Protein 4LBH (pdb70)

InterPro domains:
  IPR005545 YCII-related [PF03795] (1-92)
  IPR011008 Dimeric alpha-beta barrel [SSF54909] (1-92)
  IPR051807 Secondary metabolite biosynthesis-associated protein [PTHR33606] (2-93)

Organism: Burkholderia cepacia (NCBI:txid292)

Radius of gyration: 13.07 Å; Cα contacts (8 Å, |Δi|>4): 150; chains: 1; bounding box: 35×35×26 Å

Foldseek 3Di:
DKKKKWFWFDPPCLVLCVVCVVVQVVLCVVVVVFWDDKDFDFDDDDDDDSSGGTIIITMGDDPDVVRVVVSQCPGSCVVSVGTPDIDMDDDDDD

B-factor: mean 28.2, std 9.99, range [12.11, 69.3]

CATH classification: 3.30.70.1060

Secondary structure (DSSP, 8-state):
-EEEEEEEEPTT-HHHHHHHHHHHHHHHGGGGGGEEEEEEEE-SSS--SGGGEEEEEEEEE-SSHHHHHHHHHT-HHHHTT-EEEEEEEEE---

Sequence (94 aa):
MLFLIYRRKDRPGSLQVRIDNYAAHLAYLEPLKAKIQVGGPTLGAGTGTDDKDMTGSFLIMEAESWDEVHSFVENDPFTKAGLFAATIVERWKHG

Structure (mmCIF, N/CA/C/O backbone):
data_4LBH
#
_entry.id   4LBH
#
_cell.length_a   90.317
_cell.length_b   90.317
_cell.length_c   51.256
_cell.angle_alpha   90.00
_cell.angle_beta   90.00
_cell.angle_gamma   120.00
#
_symmetry.space_group_name_H-M   'P 6 2 2'
#
loop_
_entity.id
_entity.type
_entity.pdbx_description
1 polymer '5-chloro-2-hydroxyhydroquinone dehydrochlorinase (TftG)'
2 non-polymer DI(HYDROXYETHYL)ETHER
3 water water
#
loop_
_atom_site.group_PDB
_atom_site.id
_atom_site.type_symbol
_atom_site.label_atom_id
_atom_site.label_alt_id
_atom_site.label_comp_id
_atom_site.label_asym_id
_atom_site.label_entity_id
_atom_site.label_seq_id
_atom_site.pdbx_PDB_ins_code
_atom_site.Cartn_x
_atom_site.Cartn_y
_atom_site.Cartn_z
_atom_site.occupancy
_atom_site.B_iso_or_equiv
_atom_site.auth_seq_id
_atom_site.auth_comp_id
_atom_site.auth_asym_id
_atom_site.auth_atom_id
_atom_site.pdbx_PDB_model_num
ATOM 1 N N . MET A 1 1 ? -28.230 25.048 -17.053 1.00 31.76 1 MET A N 1
ATOM 2 C CA . MET A 1 1 ? -28.640 26.199 -16.261 1.00 28.26 1 MET A CA 1
ATOM 3 C C . MET A 1 1 ? -27.459 27.155 -16.213 1.00 22.73 1 MET A C 1
ATOM 4 O O . MET A 1 1 ? -26.326 26.754 -16.487 1.00 24.55 1 MET A O 1
ATOM 9 N N . LEU A 1 2 ? -27.722 28.406 -15.853 1.00 21.54 2 LEU A N 1
ATOM 10 C CA . LEU A 1 2 ? -26.655 29.385 -15.677 1.00 20.61 2 LEU A CA 1
ATOM 11 C C . LEU A 1 2 ? -26.516 29.752 -14.218 1.00 22.08 2 LEU A C 1
ATOM 12 O O . LEU A 1 2 ? -27.510 29.817 -13.484 1.00 21.51 2 LEU A O 1
ATOM 17 N N . PHE A 1 3 ? -25.278 30.020 -13.817 1.00 21.73 3 PHE A N 1
ATOM 18 C CA . PHE A 1 3 ? -24.954 30.395 -12.450 1.00 20.44 3 PHE A CA 1
ATOM 19 C C . PHE A 1 3 ? -24.048 31.616 -12.428 1.00 22.61 3 PHE A C 1
ATOM 20 O O . PHE A 1 3 ? -23.085 31.701 -13.202 1.00 22.22 3 PHE A O 1
ATOM 28 N N . LEU A 1 4 ? -24.357 32.556 -11.540 1.00 18.17 4 LEU A N 1
ATOM 29 C CA . LEU A 1 4 ? -23.432 33.634 -11.212 1.00 19.66 4 LEU A CA 1
ATOM 30 C C . LEU A 1 4 ? -22.448 33.088 -10.198 1.00 22.40 4 LEU A C 1
ATOM 31 O O . LEU A 1 4 ? -22.846 32.408 -9.253 1.00 21.08 4 LEU A O 1
ATOM 36 N N . ILE A 1 5 ? -21.158 33.358 -10.390 1.00 18.60 5 ILE A N 1
ATOM 37 C CA . ILE A 1 5 ? -20.163 32.923 -9.419 1.00 17.84 5 ILE A CA 1
ATOM 38 C C . ILE A 1 5 ? -19.291 34.133 -9.079 1.00 22.37 5 ILE A C 1
ATOM 39 O O . ILE A 1 5 ? -18.519 34.591 -9.912 1.00 19.95 5 ILE A O 1
ATOM 44 N N . TYR A 1 6 ? -19.458 34.643 -7.863 1.00 16.50 6 TYR A N 1
ATOM 45 C CA . TYR A 1 6 ? -18.824 35.889 -7.405 1.00 18.21 6 TYR A CA 1
ATOM 46 C C . TYR A 1 6 ? -17.864 35.522 -6.292 1.00 19.99 6 TYR A C 1
ATOM 47 O O . TYR A 1 6 ? -18.242 34.867 -5.330 1.00 18.93 6 TYR A O 1
ATOM 56 N N A ARG A 1 7 ? -16.595 35.925 -6.414 0.65 17.66 7 ARG A N 1
ATOM 57 N N B ARG A 1 7 ? -16.613 35.940 -6.438 0.35 17.75 7 ARG A N 1
ATOM 58 C CA A ARG A 1 7 ? -15.589 35.543 -5.424 0.65 17.37 7 ARG A CA 1
ATOM 59 C CA B ARG A 1 7 ? -15.606 35.613 -5.454 0.35 17.48 7 ARG A CA 1
ATOM 60 C C A ARG A 1 7 ? -14.658 36.729 -5.177 0.65 19.45 7 ARG A C 1
ATOM 61 C C B ARG A 1 7 ? -14.829 36.891 -5.185 0.35 19.52 7 ARG A C 1
ATOM 62 O O A ARG A 1 7 ? -14.070 37.257 -6.118 0.65 20.13 7 ARG A O 1
ATOM 63 O O B ARG A 1 7 ? -14.541 37.661 -6.103 0.35 17.94 7 ARG A O 1
ATOM 78 N N . LYS A 1 8 ? -14.550 37.147 -3.917 1.00 16.53 8 LYS A N 1
ATOM 79 C CA . LYS A 1 8 ? -13.808 38.359 -3.547 1.00 16.80 8 LYS A CA 1
ATOM 80 C C . LYS A 1 8 ? -12.557 37.998 -2.782 1.00 16.46 8 LYS A C 1
ATOM 81 O O . LYS A 1 8 ? -12.606 37.206 -1.837 1.00 17.45 8 LYS A O 1
ATOM 87 N N . ASP A 1 9 ? -11.429 38.577 -3.198 1.00 17.53 9 ASP A N 1
ATOM 88 C CA . ASP A 1 9 ? -10.131 38.262 -2.601 1.00 18.08 9 ASP A CA 1
ATOM 89 C C . ASP A 1 9 ? -10.043 38.710 -1.144 1.00 16.56 9 ASP A C 1
ATOM 90 O O . ASP A 1 9 ? -10.531 39.793 -0.787 1.00 19.36 9 ASP A O 1
ATOM 95 N N . ARG A 1 10 ? -9.382 37.903 -0.318 1.00 18.20 10 ARG A N 1
ATOM 96 C CA . ARG A 1 10 ? -8.985 38.321 1.028 1.00 19.89 10 ARG A CA 1
ATOM 97 C C . ARG A 1 10 ? -8.141 39.590 0.985 1.00 22.63 10 ARG A C 1
ATOM 98 O O . ARG A 1 10 ? -7.406 39.815 0.024 1.00 22.15 10 ARG A O 1
ATOM 106 N N . PRO A 1 11 ? -8.234 40.429 2.034 1.00 21.16 11 PRO A N 1
ATOM 107 C CA . PRO A 1 11 ? -7.354 41.597 2.123 1.00 19.60 11 PRO A CA 1
ATOM 108 C C . PRO A 1 11 ? -5.873 41.194 2.114 1.00 20.58 11 PRO A C 1
ATOM 109 O O . PRO A 1 11 ? -5.509 40.136 2.639 1.00 22.95 11 PRO A O 1
ATOM 113 N N . GLY A 1 12 ? -5.044 42.032 1.499 1.00 21.29 12 GLY A N 1
ATOM 114 C CA . GLY A 1 12 ? -3.602 41.825 1.500 1.00 21.57 12 GLY A CA 1
ATOM 115 C C . GLY A 1 12 ? -3.097 40.691 0.627 1.00 23.62 12 GLY A C 1
ATOM 116 O O . GLY A 1 12 ? -1.912 40.340 0.672 1.00 23.08 12 GLY A O 1
ATOM 117 N N . SER A 1 13 ? -3.982 40.127 -0.186 1.00 21.34 13 SER A N 1
ATOM 118 C CA . SER A 1 13 ? -3.661 38.918 -0.936 1.00 17.66 13 SER A CA 1
ATOM 119 C C . SER A 1 13 ? -3.571 39.106 -2.448 1.00 18.64 13 SER A C 1
ATOM 120 O O . SER A 1 13 ? -3.623 38.122 -3.192 1.00 18.75 13 SER A O 1
ATOM 123 N N . LEU A 1 14 ? -3.438 40.353 -2.900 1.00 18.14 14 LEU A N 1
ATOM 124 C CA . LEU A 1 14 ? -3.260 40.603 -4.331 1.00 19.09 14 LEU A CA 1
ATOM 125 C C . LEU A 1 14 ? -2.116 39.760 -4.928 1.00 20.58 14 LEU A C 1
ATOM 126 O O . LEU A 1 14 ? -2.248 39.213 -6.013 1.00 18.22 14 LEU A O 1
ATOM 131 N N . GLN A 1 15 ? -1.001 39.639 -4.213 1.00 18.74 15 GLN A N 1
ATOM 132 C CA . GLN A 1 15 ? 0.128 38.873 -4.743 1.00 18.15 15 GLN A CA 1
ATOM 133 C C . GLN A 1 15 ? -0.178 37.365 -4.894 1.00 17.84 15 GLN A C 1
ATOM 134 O O . GLN A 1 15 ? 0.362 36.696 -5.785 1.00 19.55 15 GLN A O 1
ATOM 140 N N . VAL A 1 16 ? -1.047 36.833 -4.034 1.00 18.31 16 VAL A N 1
ATOM 141 C CA . VAL A 1 16 ? -1.525 35.461 -4.186 1.00 19.14 16 VAL A CA 1
ATOM 142 C C . VAL A 1 16 ? -2.287 35.303 -5.508 1.00 19.70 16 VAL A C 1
ATOM 143 O O . VAL A 1 16 ? -2.097 34.325 -6.226 1.00 19.83 16 VAL A O 1
ATOM 147 N N . ARG A 1 17 ? -3.124 36.287 -5.834 1.00 18.02 17 ARG A N 1
ATOM 148 C CA . ARG A 1 17 ? -3.836 36.297 -7.113 1.00 18.13 17 ARG A CA 1
ATOM 149 C C . ARG A 1 17 ? -2.842 36.318 -8.264 1.00 20.27 17 ARG A C 1
ATOM 150 O O . ARG A 1 17 ? -2.925 35.504 -9.193 1.00 19.60 17 ARG A O 1
ATOM 158 N N . ILE A 1 18 ? -1.864 37.219 -8.178 1.00 19.70 18 ILE A N 1
ATOM 159 C CA . ILE A 1 18 ? -0.845 37.314 -9.213 1.00 19.71 18 ILE A CA 1
ATOM 160 C C . ILE A 1 18 ? -0.032 36.034 -9.352 1.00 18.87 18 ILE A C 1
ATOM 161 O O . ILE A 1 18 ? 0.210 35.572 -10.465 1.00 22.80 18 ILE A O 1
ATOM 166 N N . ASP A 1 19 ? 0.354 35.438 -8.224 1.00 19.22 19 ASP A N 1
ATOM 167 C CA . ASP A 1 19 ? 1.158 34.208 -8.236 1.00 22.00 19 ASP A CA 1
ATOM 168 C C . ASP A 1 19 ? 0.427 33.032 -8.881 1.00 24.44 19 ASP A C 1
ATOM 169 O O . ASP A 1 19 ? 1.057 32.138 -9.440 1.00 22.82 19 ASP A O 1
ATOM 174 N N . ASN A 1 20 ? -0.900 33.017 -8.765 1.00 18.63 20 ASN A N 1
ATOM 175 C CA . ASN A 1 20 ? -1.686 31.881 -9.227 1.00 20.79 20 ASN A CA 1
ATOM 176 C C . ASN A 1 20 ? -2.477 32.165 -10.494 1.00 24.66 20 ASN A C 1
ATOM 177 O O . ASN A 1 20 ? -3.283 31.335 -10.937 1.00 26.03 20 ASN A O 1
ATOM 182 N N . TYR A 1 21 ? -2.216 33.320 -11.092 1.00 21.98 21 TYR A N 1
ATOM 183 C CA . TYR A 1 21 ? -3.045 33.814 -12.186 1.00 29.66 21 TYR A CA 1
ATOM 184 C C . TYR A 1 21 ? -2.907 32.946 -13.432 1.00 31.58 21 TYR A C 1
ATOM 185 O O . TYR A 1 21 ? -3.907 32.531 -14.024 1.00 31.93 21 TYR A O 1
ATOM 194 N N . ALA A 1 22 ? -1.671 32.650 -13.814 1.00 27.87 22 ALA A N 1
ATOM 195 C CA . ALA A 1 22 ? -1.426 31.797 -14.974 1.00 31.29 22 ALA A CA 1
ATOM 196 C C . ALA A 1 22 ? -2.049 30.410 -14.821 1.00 32.58 22 ALA A C 1
ATOM 197 O O . ALA A 1 22 ? -2.619 29.869 -15.773 1.00 34.64 22 ALA A O 1
ATOM 199 N N . ALA A 1 23 ? -1.939 29.835 -13.627 1.00 26.76 23 ALA A N 1
ATOM 200 C CA . ALA A 1 23 ? -2.543 28.542 -13.350 1.00 25.86 23 ALA A CA 1
ATOM 201 C C . ALA A 1 23 ? -4.067 28.620 -13.425 1.00 28.51 23 ALA A C 1
ATOM 202 O O . ALA A 1 23 ? -4.721 27.697 -13.911 1.00 31.57 23 ALA A O 1
ATOM 204 N N . HIS A 1 24 ? -4.619 29.723 -12.927 1.00 25.93 24 HIS A N 1
ATOM 205 C CA . HIS A 1 24 ? -6.065 29.932 -12.950 1.00 25.42 24 HIS A CA 1
ATOM 206 C C . HIS A 1 24 ? -6.565 29.990 -14.391 1.00 32.84 24 HIS A C 1
ATOM 207 O O . HIS A 1 24 ? -7.549 29.341 -14.742 1.00 31.65 24 HIS A O 1
ATOM 214 N N . LEU A 1 25 ? -5.870 30.747 -15.233 1.00 31.88 25 LEU A N 1
ATOM 215 C CA . LEU A 1 25 ? -6.262 30.868 -16.635 1.00 34.83 25 LEU A CA 1
ATOM 216 C C . LEU A 1 25 ? -6.088 29.548 -17.390 1.00 41.02 25 LEU A C 1
ATOM 217 O O . LEU A 1 25 ? -6.877 29.229 -18.283 1.00 39.50 25 LEU A O 1
ATOM 222 N N . ALA A 1 26 ? -5.065 28.779 -17.026 1.00 36.25 26 ALA A N 1
ATOM 223 C CA . ALA A 1 26 ? -4.867 27.449 -17.602 1.00 34.22 26 ALA A CA 1
ATOM 224 C C . ALA A 1 26 ? -6.011 26.518 -17.217 1.00 42.98 26 ALA A C 1
ATOM 225 O O . ALA A 1 26 ? -6.419 25.650 -17.997 1.00 41.21 26 ALA A O 1
ATOM 227 N N . TYR A 1 27 ? -6.512 26.696 -15.999 1.00 36.62 27 TYR A N 1
ATOM 228 C CA . TYR A 1 27 ? -7.615 25.891 -15.485 1.00 35.31 27 TYR A CA 1
ATOM 229 C C . TYR A 1 27 ? -8.915 26.186 -16.233 1.00 36.03 27 TYR A C 1
ATOM 230 O O . TYR A 1 27 ? -9.714 25.281 -16.484 1.00 37.54 27 TYR A O 1
ATOM 239 N N . LEU A 1 28 ? -9.102 27.453 -16.593 1.00 38.20 28 LEU A N 1
ATOM 240 C CA . LEU A 1 28 ? -10.324 27.923 -17.244 1.00 37.50 28 LEU A CA 1
ATOM 241 C C . LEU A 1 28 ? -10.350 27.634 -18.741 1.00 42.67 28 LEU A C 1
ATOM 242 O O . LEU A 1 28 ? -11.421 27.507 -19.329 1.00 36.95 28 LEU A O 1
ATOM 247 N N . GLU A 1 29 ? -9.173 27.546 -19.353 1.00 38.55 29 GLU A N 1
ATOM 248 C CA . GLU A 1 29 ? -9.073 27.389 -20.806 1.00 43.68 29 GLU A CA 1
ATOM 249 C C . GLU A 1 29 ? -9.935 26.254 -21.397 1.00 42.77 29 GLU A C 1
ATOM 250 O O . GLU A 1 29 ? -10.739 26.502 -22.300 1.00 43.54 29 GLU A O 1
ATOM 256 N N . PRO A 1 30 ? -9.801 25.016 -20.880 1.00 40.80 30 PRO A N 1
ATOM 257 C CA . PRO A 1 30 ? -10.640 23.967 -21.475 1.00 45.10 30 PRO A CA 1
ATOM 258 C C . PRO A 1 30 ? -12.124 24.092 -21.114 1.00 41.22 30 PRO A C 1
ATOM 259 O O . PRO A 1 30 ? -12.939 23.358 -21.666 1.00 42.84 30 PRO A O 1
ATOM 263 N N . LEU A 1 31 ? -12.463 25.019 -20.221 1.00 42.70 31 LEU A N 1
ATOM 264 C CA . LEU A 1 31 ? -13.842 25.207 -19.773 1.00 40.66 31 LEU A CA 1
ATOM 265 C C . LEU A 1 31 ? -14.515 26.406 -20.434 1.00 39.61 31 LEU A C 1
ATOM 266 O O . LEU A 1 31 ? -15.678 26.704 -20.153 1.00 35.73 31 LEU A O 1
ATOM 271 N N . LYS A 1 32 ? -13.780 27.088 -21.310 1.00 37.91 32 LYS A N 1
ATOM 272 C CA . LYS A 1 32 ? -14.200 28.386 -21.842 1.00 32.92 32 LYS A CA 1
ATOM 273 C C . LYS A 1 32 ? -15.556 28.396 -22.534 1.00 30.59 32 LYS A C 1
ATOM 274 O O . LYS A 1 32 ? -16.252 29.408 -22.518 1.00 32.11 32 LYS A O 1
ATOM 280 N N . ALA A 1 33 ? -15.927 27.278 -23.146 1.00 33.37 33 ALA A N 1
ATOM 281 C CA . ALA A 1 33 ? -17.179 27.214 -23.887 1.00 33.63 33 ALA A CA 1
ATOM 282 C C . ALA A 1 33 ? -18.392 27.272 -22.960 1.00 32.76 33 ALA A C 1
ATOM 283 O O . ALA A 1 33 ? -19.500 27.529 -23.413 1.00 37.46 33 ALA A O 1
ATOM 285 N N . LYS A 1 34 ? -18.175 27.027 -21.670 1.00 30.88 34 LYS A N 1
ATOM 286 C CA . LYS A 1 34 ? -19.260 27.072 -20.688 1.00 25.92 34 LYS A CA 1
ATOM 287 C C . LYS A 1 34 ? -19.329 28.412 -19.971 1.00 28.07 34 LYS A C 1
ATOM 288 O O . LYS A 1 34 ? -20.281 28.686 -19.247 1.00 28.59 34 LYS A O 1
ATOM 294 N N . ILE A 1 35 ? -18.315 29.244 -20.164 1.00 28.57 35 ILE A N 1
ATOM 295 C CA . ILE A 1 35 ? -18.289 30.552 -19.524 1.00 23.60 35 ILE A CA 1
ATOM 296 C C . ILE A 1 35 ? -18.866 31.614 -20.446 1.00 24.34 35 ILE A C 1
ATOM 297 O O . ILE A 1 35 ? -18.325 31.865 -21.516 1.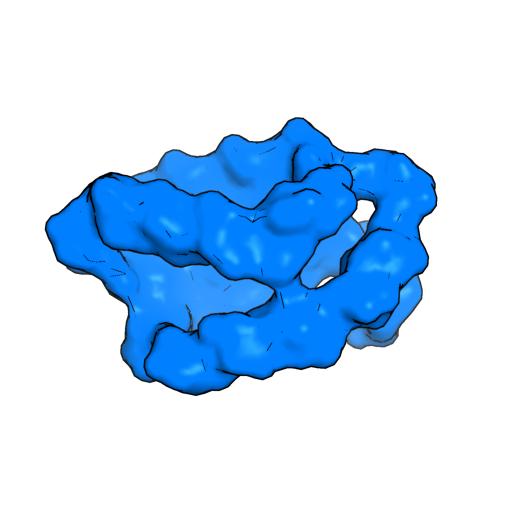00 31.80 35 ILE A O 1
ATOM 302 N N . GLN A 1 36 ? -19.974 32.230 -20.040 1.00 22.75 36 GLN A N 1
ATOM 303 C CA . GLN A 1 36 ? -20.614 33.250 -20.868 1.00 24.88 36 GLN A CA 1
ATOM 304 C C . GLN A 1 36 ? -19.948 34.621 -20.741 1.00 30.03 36 GLN A C 1
ATOM 305 O O . GLN A 1 36 ? -19.744 35.322 -21.738 1.00 31.07 36 GLN A O 1
ATOM 311 N N . VAL A 1 37 ? -19.636 34.997 -19.504 1.00 26.08 37 VAL A N 1
ATOM 312 C CA . VAL A 1 37 ? -19.108 36.322 -19.167 1.00 21.54 37 VAL A CA 1
ATOM 313 C C . VAL A 1 37 ? -18.124 36.109 -18.036 1.00 24.45 37 VAL A C 1
ATOM 314 O O . VAL A 1 37 ? -18.358 35.282 -17.165 1.00 22.37 37 VAL A O 1
ATOM 318 N N . GLY A 1 38 ? -16.996 36.813 -18.027 1.00 22.52 38 GLY A N 1
ATOM 319 C CA . GLY A 1 38 ? -16.071 36.582 -16.941 1.00 20.55 38 GLY A CA 1
ATOM 320 C C . GLY A 1 38 ? -14.996 37.643 -16.886 1.00 24.98 38 GLY A C 1
ATOM 321 O O . GLY A 1 38 ? -14.604 38.168 -17.922 1.00 24.63 38 GLY A O 1
ATOM 322 N N . GLY A 1 39 ? -14.522 37.938 -15.681 1.00 21.13 39 GLY A N 1
ATOM 323 C CA . GLY A 1 39 ? -13.480 38.936 -15.507 1.00 21.21 39 GLY A CA 1
ATOM 324 C C . GLY A 1 39 ? -13.298 39.294 -14.050 1.00 22.49 39 GLY A C 1
ATOM 325 O O . GLY A 1 39 ? -14.086 38.887 -13.196 1.00 20.61 39 GLY A O 1
ATOM 326 N N . PRO A 1 40 ? -12.244 40.057 -13.750 1.00 20.51 40 PRO A N 1
ATOM 327 C CA . PRO A 1 40 ? -11.954 40.455 -12.370 1.00 17.50 40 PRO A CA 1
ATOM 328 C C . PRO A 1 40 ? -12.814 41.627 -11.899 1.00 19.82 40 PRO A C 1
ATOM 329 O O . PRO A 1 40 ? -13.130 42.550 -12.672 1.00 18.39 40 PRO A O 1
ATOM 333 N N . THR A 1 41 ? -13.188 41.609 -10.623 1.00 16.22 41 THR A N 1
ATOM 334 C CA . THR A 1 41 ? -13.661 42.830 -10.000 1.00 15.72 41 THR A CA 1
ATOM 335 C C . THR A 1 41 ? -12.440 43.732 -9.759 1.00 17.27 41 THR A C 1
ATOM 336 O O . THR A 1 41 ? -11.297 43.258 -9.669 1.00 17.18 41 THR A O 1
ATOM 340 N N . LEU A 1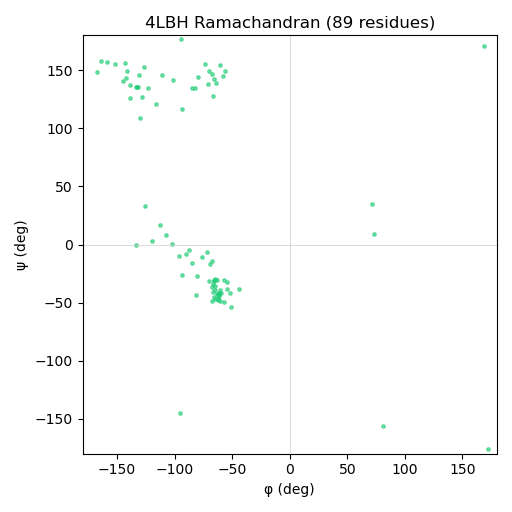 42 ? -12.703 45.030 -9.679 1.00 17.09 42 LEU A N 1
ATOM 341 C CA . LEU A 1 42 ? -11.643 46.033 -9.609 1.00 16.91 42 LEU A CA 1
ATOM 342 C C . LEU A 1 42 ? -11.867 46.933 -8.403 1.00 17.86 42 LEU A C 1
ATOM 343 O O . LEU A 1 42 ? -13.000 47.125 -7.953 1.00 18.18 42 LEU A O 1
ATOM 348 N N . GLY A 1 43 ? -10.785 47.494 -7.884 1.00 16.26 43 GLY A N 1
ATOM 349 C CA . GLY A 1 43 ? -10.861 48.299 -6.677 1.00 16.95 43 GLY A CA 1
ATOM 350 C C . GLY A 1 43 ? -10.981 49.792 -6.922 1.00 17.02 43 GLY A C 1
ATOM 351 O O . GLY A 1 43 ? -11.623 50.232 -7.874 1.00 20.29 43 GLY A O 1
ATOM 352 N N . ALA A 1 44 ? -10.359 50.577 -6.048 1.00 17.21 44 ALA A N 1
ATOM 353 C CA . ALA A 1 44 ? -10.470 52.038 -6.112 1.00 18.04 44 ALA A CA 1
ATOM 354 C C . ALA A 1 44 ? -9.953 52.615 -7.423 1.00 17.54 44 ALA A C 1
ATOM 355 O O . ALA A 1 44 ? -9.084 52.031 -8.071 1.00 18.96 44 ALA A O 1
ATOM 357 N N . GLY A 1 45 ? -10.467 53.787 -7.794 1.00 21.07 45 GLY A N 1
ATOM 358 C CA . GLY A 1 45 ? -9.950 54.513 -8.945 1.00 21.64 45 GLY A CA 1
ATOM 359 C C . GLY A 1 45 ? -10.482 54.016 -10.274 1.00 18.67 45 GLY A C 1
ATOM 360 O O . GLY A 1 45 ? -11.552 53.404 -10.334 1.00 20.86 45 GLY A O 1
ATOM 361 N N . THR A 1 46 ? -9.722 54.273 -11.338 1.00 19.63 46 THR A N 1
ATOM 362 C CA . THR A 1 46 ? -10.143 53.950 -12.698 1.00 17.36 46 THR A CA 1
ATOM 363 C C . THR A 1 46 ? -9.197 52.979 -13.396 1.00 21.58 46 THR A C 1
ATOM 364 O O . THR A 1 46 ? -9.401 52.654 -14.566 1.00 22.29 46 THR A O 1
ATOM 368 N N . GLY A 1 47 ? -8.170 52.515 -12.690 1.00 19.14 47 GLY A N 1
ATOM 369 C CA . GLY A 1 47 ? -7.178 51.642 -13.301 1.00 19.99 47 GLY A CA 1
ATOM 370 C C . GLY A 1 47 ? -7.775 50.294 -13.668 1.00 22.35 47 GLY A C 1
ATOM 371 O O . GLY A 1 47 ? -8.671 49.796 -12.980 1.00 20.92 47 GLY A O 1
ATOM 372 N N . THR A 1 48 ? -7.289 49.705 -14.757 1.00 17.72 48 THR A N 1
ATOM 373 C CA . THR A 1 48 ? -7.754 48.373 -15.158 1.00 18.04 48 THR A CA 1
ATOM 374 C C . THR A 1 48 ? -6.581 47.402 -15.342 1.00 21.37 48 THR A C 1
ATOM 375 O O . THR A 1 48 ? -6.631 46.499 -16.178 1.00 24.83 48 THR A O 1
ATOM 379 N N . ASP A 1 49 ? -5.536 47.578 -14.540 1.00 19.25 49 ASP A N 1
ATOM 380 C CA . ASP A 1 49 ? -4.340 46.732 -14.644 1.00 20.51 49 ASP A CA 1
ATOM 381 C C . ASP A 1 49 ? -4.408 45.572 -13.662 1.00 21.40 49 ASP A C 1
ATOM 382 O O . ASP A 1 49 ? -5.338 45.488 -12.867 1.00 21.08 49 ASP A O 1
ATOM 387 N N . ASP A 1 50 ? -3.410 44.688 -13.698 1.00 18.17 50 ASP A N 1
ATOM 388 C CA . ASP A 1 50 ? -3.377 43.574 -12.754 1.00 19.73 50 ASP A CA 1
ATOM 389 C C . ASP A 1 50 ? -3.475 44.074 -11.307 1.00 18.36 50 ASP A C 1
ATOM 390 O O . ASP A 1 50 ? -4.158 43.462 -10.471 1.00 19.34 50 ASP A O 1
ATOM 395 N N . LYS A 1 51 ? -2.821 45.195 -11.016 1.00 17.89 51 LYS A N 1
ATOM 396 C CA . LYS A 1 51 ? -2.758 45.682 -9.636 1.00 18.46 51 LYS A CA 1
ATOM 397 C C . LYS A 1 51 ? -4.115 46.136 -9.109 1.00 20.51 51 LYS A C 1
ATOM 398 O O . LYS A 1 51 ? -4.283 46.323 -7.909 1.00 20.60 51 LYS A O 1
ATOM 404 N N . ASP A 1 52 ? -5.071 46.306 -10.016 1.00 18.24 52 ASP A N 1
ATOM 405 C CA . ASP A 1 52 ? -6.414 46.776 -9.666 1.00 15.85 52 ASP A CA 1
ATOM 406 C C . ASP A 1 52 ? -7.392 45.656 -9.342 1.00 17.03 52 ASP A C 1
ATOM 407 O O . ASP A 1 52 ? -8.509 45.931 -8.895 1.00 16.22 52 ASP A O 1
ATOM 412 N N . MET A 1 53 ? -6.981 44.409 -9.569 1.00 17.01 53 MET A N 1
ATOM 413 C CA . MET A 1 53 ? -7.877 43.253 -9.399 1.00 17.12 53 MET A CA 1
ATOM 414 C C . MET A 1 53 ? -8.183 42.979 -7.922 1.00 18.15 53 MET A C 1
ATOM 415 O O . MET A 1 53 ? -7.285 42.998 -7.078 1.00 20.09 53 MET A O 1
ATOM 420 N N . THR A 1 54 ? -9.441 42.673 -7.615 1.00 16.58 54 THR A N 1
ATOM 421 C CA . THR A 1 54 ? -9.839 42.445 -6.233 1.00 17.72 54 THR A CA 1
ATOM 422 C C . THR A 1 54 ? -10.698 41.186 -6.046 1.00 17.32 54 THR A C 1
ATOM 423 O O . THR A 1 54 ? -11.093 40.874 -4.924 1.00 18.62 54 THR A O 1
ATOM 427 N N . GLY A 1 55 ? -10.990 40.475 -7.128 1.00 16.02 55 GLY A N 1
ATOM 428 C CA . GLY A 1 55 ? -11.894 39.326 -7.064 1.00 15.81 55 GLY A CA 1
ATOM 429 C C . GLY A 1 55 ? -12.211 38.798 -8.453 1.00 20.75 55 GLY A C 1
ATOM 430 O O . GLY A 1 55 ? -11.670 39.290 -9.440 1.00 17.46 55 GLY A O 1
ATOM 431 N N . SER A 1 56 ? -13.099 37.805 -8.534 1.00 18.44 56 SER A N 1
ATOM 432 C CA . SER A 1 56 ? -13.376 37.140 -9.794 1.00 19.10 56 SER A CA 1
ATOM 433 C C . SER A 1 56 ? -14.877 37.028 -9.944 1.00 23.57 56 SER A C 1
ATOM 434 O O . SER A 1 56 ? -15.552 36.683 -8.987 1.00 23.02 56 SER A O 1
ATOM 437 N N . PHE A 1 57 ? -15.393 37.333 -11.130 1.00 18.85 57 PHE A N 1
ATOM 438 C CA . PHE A 1 57 ? -16.806 37.108 -11.399 1.00 18.47 57 PHE A CA 1
ATOM 439 C C . PHE A 1 57 ? -17.016 36.378 -12.726 1.00 24.29 57 PHE A C 1
ATOM 440 O O . PHE A 1 57 ? -16.405 36.728 -13.741 1.00 21.60 57 PHE A O 1
ATOM 448 N N . LEU A 1 58 ? -17.895 35.372 -12.727 1.00 19.39 58 LEU A N 1
ATOM 449 C CA . LEU A 1 58 ? -18.132 34.570 -13.918 1.00 22.14 58 LEU A CA 1
ATOM 450 C C . LEU A 1 58 ? -19.622 34.256 -13.996 1.00 22.99 58 LEU A C 1
ATOM 451 O O . LEU A 1 58 ? -20.291 34.150 -12.968 1.00 20.49 58 LEU A O 1
ATOM 456 N N . ILE A 1 59 ? -20.128 34.122 -15.217 1.00 20.97 59 ILE A N 1
ATOM 457 C CA . ILE A 1 59 ? -21.431 33.493 -15.449 1.00 20.82 59 ILE A CA 1
ATOM 458 C C . ILE A 1 59 ? -21.170 32.241 -16.273 1.00 20.72 59 ILE A C 1
ATOM 459 O O . ILE A 1 59 ? -20.625 32.331 -17.372 1.00 23.49 59 ILE A O 1
ATOM 464 N N . MET A 1 60 ? -21.549 31.076 -15.741 1.00 20.22 60 MET A N 1
ATOM 465 C CA . MET A 1 60 ? -21.154 29.790 -16.306 1.00 20.68 60 MET A CA 1
ATOM 466 C C . MET A 1 60 ? -22.366 28.876 -16.456 1.00 20.86 60 MET A C 1
ATOM 467 O O . MET A 1 60 ? -23.304 28.939 -15.655 1.00 21.87 60 MET A O 1
ATOM 472 N N . GLU A 1 61 ? -22.350 28.058 -17.503 1.00 22.59 61 GLU A N 1
ATOM 473 C CA . GLU A 1 61 ? -23.357 27.006 -17.683 1.00 23.66 61 GLU A CA 1
ATOM 474 C C . GLU A 1 61 ? -22.940 25.765 -16.921 1.00 25.37 61 GLU A C 1
ATOM 475 O O . GLU A 1 61 ? -21.795 25.331 -17.015 1.00 24.64 61 GLU A O 1
ATOM 481 N N . ALA A 1 62 ? -23.874 25.167 -16.192 1.00 23.29 62 ALA A N 1
ATOM 482 C CA . ALA A 1 62 ? -23.620 23.895 -15.525 1.00 24.01 62 ALA A CA 1
ATOM 483 C C . ALA A 1 62 ? -24.922 23.121 -15.381 1.00 29.87 62 ALA A C 1
ATOM 484 O O . ALA A 1 62 ? -25.999 23.713 -15.336 1.00 29.55 62 ALA A O 1
ATOM 486 N N . GLU A 1 63 ? -24.810 21.799 -15.285 1.00 32.97 63 GLU A N 1
ATOM 487 C CA . GLU A 1 63 ? -25.980 20.928 -15.212 1.00 36.21 63 GLU A CA 1
ATOM 488 C C . GLU A 1 63 ? -26.515 20.781 -13.795 1.00 37.53 63 GLU A C 1
ATOM 489 O O . GLU A 1 63 ? -27.631 20.312 -13.588 1.00 40.99 63 GLU A O 1
ATOM 495 N N . SER A 1 64 ? -25.705 21.161 -12.817 1.00 31.90 64 SER A N 1
ATOM 496 C CA . SER A 1 64 ? -26.062 20.977 -11.418 1.00 36.59 64 SER A CA 1
ATOM 497 C C . SER A 1 64 ? -25.184 21.827 -10.517 1.00 34.09 64 SER A C 1
ATOM 498 O O . SER A 1 64 ? -24.072 22.194 -10.898 1.00 28.53 64 SER A O 1
ATOM 501 N N . TRP A 1 65 ? -25.679 22.105 -9.313 1.00 32.92 65 TRP A N 1
ATOM 502 C CA . TRP A 1 65 ? -24.848 22.675 -8.260 1.00 34.50 65 TRP A CA 1
ATOM 503 C C . TRP A 1 65 ? -23.595 21.828 -8.008 1.00 34.73 65 TRP A C 1
ATOM 504 O O . TRP A 1 65 ? -22.549 22.362 -7.653 1.00 32.66 65 TRP A O 1
ATOM 515 N N . ASP A 1 66 ? -23.694 20.513 -8.187 1.00 36.07 66 ASP A N 1
ATOM 516 C CA . ASP A 1 66 ? -22.541 19.642 -7.987 1.00 32.69 66 ASP A CA 1
ATOM 517 C C . ASP A 1 66 ? -21.416 20.008 -8.953 1.00 30.26 66 ASP A C 1
ATOM 518 O O . ASP A 1 66 ? -20.237 20.045 -8.580 1.00 33.68 66 ASP A O 1
ATOM 523 N N . GLU A 1 67 ? -21.783 20.287 -10.198 1.00 27.60 67 GLU A N 1
ATOM 524 C CA . GLU A 1 67 ? -20.801 20.670 -11.203 1.00 28.25 67 GLU A CA 1
ATOM 525 C C . GLU A 1 67 ? -20.191 22.023 -10.846 1.00 29.48 67 GLU A C 1
ATOM 526 O O . GLU A 1 67 ? -18.978 22.231 -10.979 1.00 27.72 67 GLU A O 1
ATOM 532 N N . VAL A 1 68 ? -21.035 22.941 -10.387 1.00 26.77 68 VAL A N 1
ATOM 533 C CA . VAL A 1 68 ? -20.549 24.250 -9.969 1.00 23.39 68 VAL A CA 1
ATOM 534 C C . VAL A 1 68 ? -19.583 24.088 -8.804 1.00 26.97 68 VAL A C 1
ATOM 535 O O . VAL A 1 68 ? -18.509 24.694 -8.780 1.00 28.10 68 VAL A O 1
ATOM 539 N N . HIS A 1 69 ? -19.955 23.242 -7.850 1.00 27.92 69 HIS A N 1
ATOM 540 C CA . HIS A 1 69 ? -19.099 22.994 -6.697 1.00 32.92 69 HIS A CA 1
ATOM 541 C C . HIS A 1 69 ? -17.719 22.494 -7.113 1.00 35.08 69 HIS A C 1
ATOM 542 O O . HIS A 1 69 ? -16.698 23.018 -6.660 1.00 30.35 69 HIS A O 1
ATOM 549 N N . SER A 1 70 ? -17.681 21.485 -7.977 1.00 31.27 70 SER A N 1
ATOM 550 C CA . SER A 1 70 ? -16.403 20.966 -8.456 1.00 35.75 70 SER A CA 1
ATOM 551 C C . SER A 1 70 ? -15.584 22.018 -9.190 1.00 30.03 70 SER A C 1
ATOM 552 O O . SER A 1 70 ? -14.359 22.084 -9.041 1.00 31.59 70 SER A O 1
ATOM 555 N N . PHE A 1 71 ? -16.256 22.855 -9.975 1.00 23.70 71 PHE A N 1
ATOM 556 C CA . PHE A 1 71 ? -15.550 23.899 -10.702 1.00 26.77 71 PHE A CA 1
ATOM 557 C C . PHE A 1 71 ? -14.874 24.852 -9.729 1.00 29.89 71 PHE A C 1
ATOM 558 O O . PHE A 1 71 ? -13.698 25.197 -9.885 1.00 27.72 71 PHE A O 1
ATOM 566 N N . VAL A 1 72 ? -15.628 25.282 -8.726 1.00 25.42 72 VAL A N 1
ATOM 567 C CA . VAL A 1 72 ? -15.085 26.187 -7.725 1.00 30.15 72 VAL A CA 1
ATOM 568 C C . VAL A 1 72 ? -13.975 25.530 -6.906 1.00 29.41 72 VAL A C 1
ATOM 569 O O . VAL A 1 72 ? -12.906 26.117 -6.718 1.00 30.77 72 VAL A O 1
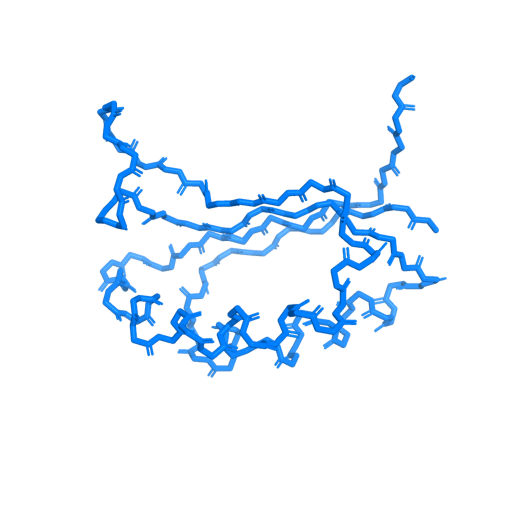ATOM 573 N N . GLU A 1 73 ? -14.210 24.310 -6.428 1.00 25.65 73 GLU A N 1
ATOM 574 C CA . GLU A 1 73 ? -13.242 23.650 -5.543 1.00 33.05 73 GLU A CA 1
ATOM 575 C C . GLU A 1 73 ? -11.902 23.319 -6.202 1.00 32.24 73 GLU A C 1
ATOM 576 O O . GLU A 1 73 ? -10.856 23.318 -5.541 1.00 33.30 73 GLU A O 1
ATOM 582 N N . ASN A 1 74 ? -11.928 23.038 -7.498 1.00 27.60 74 ASN A N 1
ATOM 583 C CA . ASN A 1 74 ? -10.709 22.661 -8.212 1.00 29.27 74 ASN A CA 1
ATOM 584 C C . ASN A 1 74 ? -9.895 23.830 -8.767 1.00 31.04 74 ASN A C 1
ATOM 585 O O . ASN A 1 74 ? -8.818 23.628 -9.320 1.00 25.74 74 ASN A O 1
ATOM 590 N N . ASP A 1 75 ? -10.419 25.046 -8.628 1.00 26.03 75 ASP A N 1
ATOM 591 C CA . ASP A 1 75 ? -9.748 26.254 -9.119 1.00 24.56 75 ASP A CA 1
ATOM 592 C C . ASP A 1 75 ? -8.465 26.487 -8.312 1.00 24.97 75 ASP A C 1
ATOM 593 O O . ASP A 1 75 ? -8.498 26.471 -7.085 1.00 25.60 75 ASP A O 1
ATOM 598 N N . PRO A 1 76 ? -7.321 26.667 -9.004 1.00 25.52 76 PRO A N 1
ATOM 599 C CA . PRO A 1 76 ? -6.072 27.083 -8.347 1.00 25.70 76 PRO A CA 1
ATOM 600 C C . PRO A 1 76 ? -6.274 28.216 -7.337 1.00 25.02 76 PRO A C 1
ATOM 601 O O . PRO A 1 76 ? -5.653 28.195 -6.269 1.00 24.05 76 PRO A O 1
ATOM 605 N N . PHE A 1 77 ? -7.147 29.171 -7.662 1.00 23.03 77 PHE A N 1
ATOM 606 C CA . PHE A 1 77 ? -7.424 30.297 -6.771 1.00 25.18 77 PHE A CA 1
ATOM 607 C C . PHE A 1 77 ? -8.036 29.811 -5.457 1.00 23.64 77 PHE A C 1
ATOM 608 O O . PHE A 1 77 ? -7.691 30.298 -4.376 1.00 22.05 77 PHE A O 1
ATOM 616 N N . THR A 1 78 ? -8.963 28.863 -5.553 1.00 25.08 78 THR A N 1
ATOM 617 C CA . THR A 1 78 ? -9.586 28.307 -4.358 1.00 26.96 78 THR A CA 1
ATOM 618 C C . THR A 1 78 ? -8.588 27.532 -3.516 1.00 25.33 78 THR A C 1
ATOM 619 O O . THR A 1 78 ? -8.550 27.680 -2.293 1.00 28.61 78 THR A O 1
ATOM 623 N N . LYS A 1 79 ? -7.785 26.698 -4.172 1.00 24.53 79 LYS A N 1
ATOM 624 C CA . LYS A 1 79 ? -6.785 25.900 -3.487 1.00 27.94 79 LYS A CA 1
ATOM 625 C C . LYS A 1 79 ? -5.714 26.786 -2.841 1.00 30.28 79 LYS A C 1
ATOM 626 O O . LYS A 1 79 ? -5.144 26.438 -1.808 1.00 27.18 79 LYS A O 1
ATOM 632 N N . ALA A 1 80 ? -5.467 27.943 -3.444 1.00 24.91 80 ALA A N 1
ATOM 633 C CA . ALA A 1 80 ? -4.500 28.897 -2.903 1.00 26.50 80 ALA A CA 1
ATOM 634 C C . ALA A 1 80 ? -5.028 29.666 -1.693 1.00 25.44 80 ALA A C 1
ATOM 635 O O . ALA A 1 80 ? -4.270 30.378 -1.031 1.00 24.46 80 ALA A O 1
ATOM 637 N N . GLY A 1 81 ? -6.326 29.547 -1.425 1.00 22.56 81 GLY A N 1
ATOM 638 C CA . GLY A 1 81 ? -6.953 30.265 -0.324 1.00 25.42 81 GLY A CA 1
ATOM 639 C C . GLY A 1 81 ? -7.075 31.756 -0.581 1.00 25.73 81 GLY A C 1
ATOM 640 O O . GLY A 1 81 ? -6.961 32.568 0.341 1.00 24.47 81 GLY A O 1
ATOM 641 N N . LEU A 1 82 ? -7.315 32.120 -1.837 1.00 19.75 82 LEU A N 1
ATOM 642 C CA . LEU A 1 82 ? -7.350 33.534 -2.217 1.00 19.76 82 LEU A CA 1
ATOM 643 C C . LEU A 1 82 ? -8.559 34.291 -1.670 1.00 17.63 82 LEU A C 1
ATOM 644 O O . LEU A 1 82 ? -8.473 35.494 -1.407 1.00 19.32 82 LEU A O 1
ATOM 649 N N . PHE A 1 83 ? -9.694 33.606 -1.518 1.00 19.69 83 PHE A N 1
ATOM 650 C CA . PHE A 1 83 ? -10.960 34.323 -1.371 1.00 17.19 83 PHE A CA 1
ATOM 651 C C . PHE A 1 83 ? -11.496 34.423 0.052 1.00 21.56 83 PHE A C 1
ATOM 652 O O . PHE A 1 83 ? -11.411 33.461 0.826 1.00 24.83 83 PHE A O 1
ATOM 660 N N . ALA A 1 84 ? -12.060 35.589 0.364 1.00 19.02 84 ALA A N 1
ATOM 661 C CA . ALA A 1 84 ? -12.733 35.835 1.632 1.00 17.59 84 ALA A CA 1
ATOM 662 C C . ALA A 1 84 ? -14.233 35.565 1.493 1.00 23.41 84 ALA A C 1
ATOM 663 O O . ALA A 1 84 ? -14.911 35.253 2.469 1.00 21.55 84 ALA A O 1
ATOM 665 N N . ALA A 1 85 ? -14.754 35.695 0.278 1.00 19.13 85 ALA A N 1
ATOM 666 C CA . ALA A 1 85 ? -16.189 35.535 0.075 1.00 19.61 85 ALA A CA 1
ATOM 667 C C . ALA A 1 85 ? -16.466 34.821 -1.230 1.00 20.58 85 ALA A C 1
ATOM 668 O O . ALA A 1 85 ? -15.769 35.044 -2.221 1.00 18.61 85 ALA A O 1
ATOM 670 N N . THR A 1 86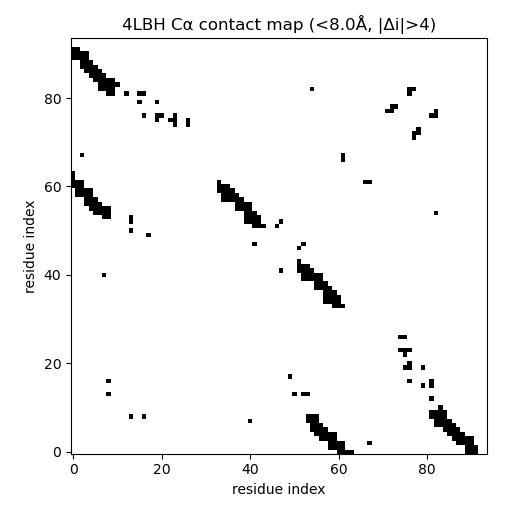 ? -17.494 33.968 -1.224 1.00 19.28 86 THR A N 1
ATOM 671 C CA . THR A 1 86 ? -17.912 33.263 -2.421 1.00 17.28 86 THR A CA 1
ATOM 672 C C . THR A 1 86 ? -19.430 33.286 -2.432 1.00 20.06 86 THR A C 1
ATOM 673 O O . THR A 1 86 ? -20.065 32.923 -1.435 1.00 21.79 86 THR A O 1
ATOM 677 N N . ILE A 1 87 ? -20.006 33.759 -3.529 1.00 16.81 87 ILE A N 1
ATOM 678 C CA . ILE A 1 87 ? -21.465 33.773 -3.678 1.00 18.41 87 ILE A CA 1
ATOM 679 C C . ILE A 1 87 ? -21.866 33.114 -4.990 1.00 21.75 87 ILE A C 1
ATOM 680 O O . ILE A 1 87 ? -21.384 33.497 -6.049 1.00 20.53 87 ILE A O 1
ATOM 685 N N . VAL A 1 88 ? -22.768 32.129 -4.923 1.00 17.31 88 VAL A N 1
ATOM 686 C CA . VAL A 1 88 ? -23.235 31.458 -6.133 1.00 19.30 88 VAL A CA 1
ATOM 687 C C . VAL A 1 88 ? -24.767 31.589 -6.217 1.00 21.81 88 VAL A C 1
ATOM 688 O O . VAL A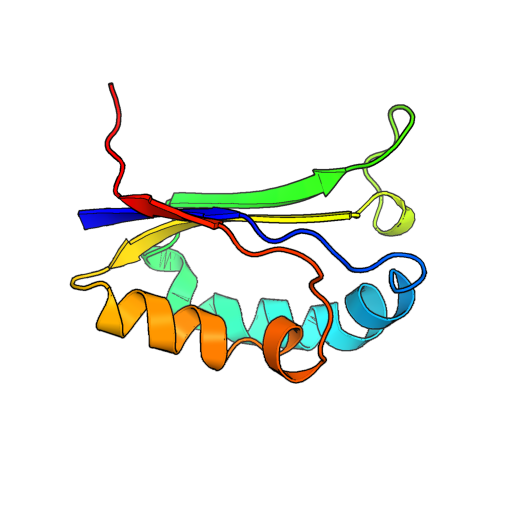 1 88 ? -25.444 31.429 -5.209 1.00 19.43 88 VAL A O 1
ATOM 692 N N . GLU A 1 89 ? -25.287 31.930 -7.396 1.00 18.92 89 GLU A N 1
ATOM 693 C CA . GLU A 1 89 ? -26.737 32.050 -7.627 1.00 18.59 89 GLU A CA 1
ATOM 694 C C . GLU A 1 89 ? -27.115 31.469 -8.972 1.00 19.67 89 GLU A C 1
ATOM 695 O O . GLU A 1 89 ? -26.441 31.725 -9.975 1.00 18.34 89 GLU A O 1
ATOM 701 N N . ARG A 1 90 ? -28.216 30.724 -9.019 1.00 18.28 90 ARG A N 1
ATOM 7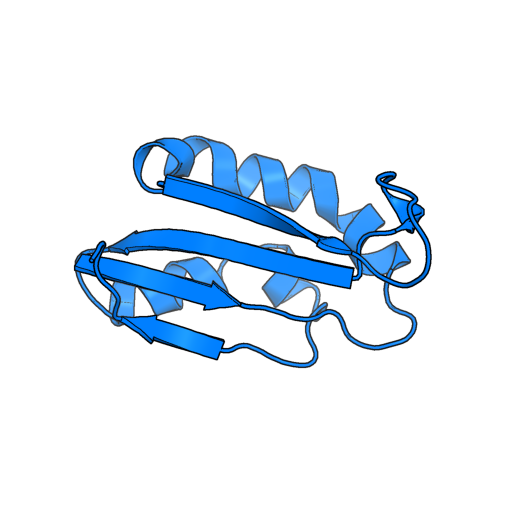02 C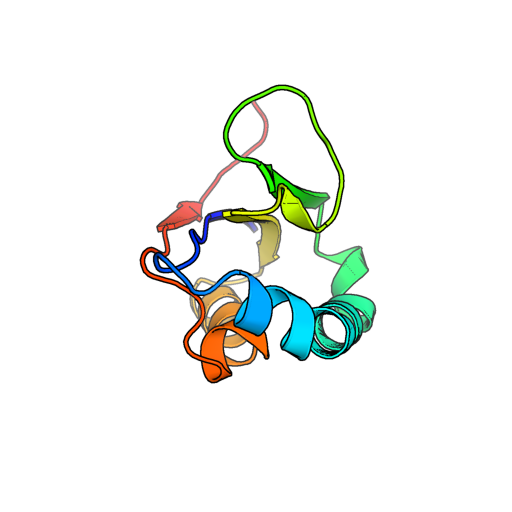 CA . ARG A 1 90 ? -28.772 30.346 -10.307 1.00 19.83 90 ARG A CA 1
ATOM 703 C C . ARG A 1 90 ? -29.345 31.623 -10.938 1.00 17.74 90 ARG A C 1
ATOM 704 O O . ARG A 1 90 ? -29.769 32.547 -10.229 1.00 18.83 90 ARG A O 1
ATOM 712 N N . TRP A 1 91 ? -29.329 31.712 -12.266 1.00 17.57 91 TRP A N 1
ATOM 713 C CA . TRP A 1 91 ? -29.636 32.984 -12.920 1.00 18.17 91 TRP A CA 1
ATOM 714 C C . TRP A 1 91 ? -30.075 32.772 -14.366 1.00 18.11 91 TRP A C 1
ATOM 715 O O . TRP A 1 91 ? -29.749 31.754 -14.966 1.00 19.48 91 TRP A O 1
ATOM 726 N N . LYS A 1 9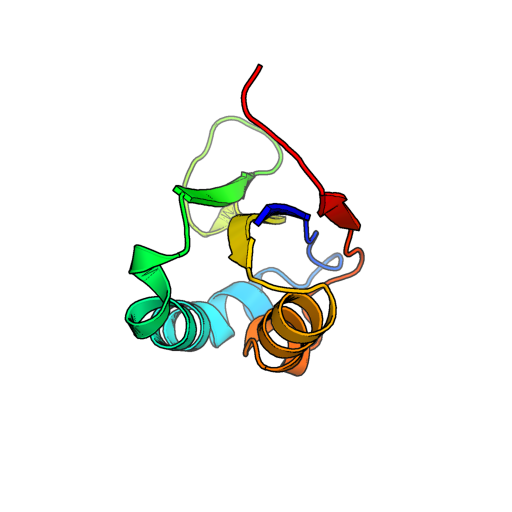2 ? -30.821 33.730 -14.919 1.00 21.09 92 LYS A N 1
ATOM 727 C CA . LYS A 1 92 ? -31.124 33.709 -16.346 1.00 21.08 92 LYS A CA 1
ATOM 728 C C . LYS A 1 92 ? -31.124 35.119 -16.920 1.00 22.18 92 LYS A C 1
ATOM 729 O O . LYS A 1 92 ? -31.309 36.095 -16.187 1.00 21.06 92 LYS A O 1
ATOM 735 N N . HIS A 1 93 ? -30.901 35.228 -18.227 1.00 23.59 93 HIS A N 1
ATOM 736 C CA . HIS A 1 93 ? -31.028 36.516 -18.909 1.00 27.11 93 HIS A CA 1
ATOM 737 C C . HIS A 1 93 ? -32.475 36.995 -18.845 1.00 30.46 93 HIS A C 1
ATOM 738 O O . HIS A 1 93 ? -33.405 36.202 -19.007 1.00 29.14 93 HIS A O 1
ATOM 745 N N . GLY A 1 94 ? -32.668 38.291 -18.617 1.00 24.66 94 GLY A N 1
ATOM 746 C CA . GLY A 1 94 ? -34.006 38.861 -18.530 1.00 28.18 94 GLY A CA 1
ATOM 747 C C . GLY A 1 94 ? -34.769 38.750 -19.835 1.00 37.66 94 GLY A C 1
ATOM 748 O O . GLY A 1 94 ? -34.160 38.658 -20.902 1.00 40.05 94 GLY A O 1
#

Nearest PDB structures (foldseek):
  4lbp-assembly1_A  TM=1.009E+00  e=4.628E-19  Burkholderia cepacia
  1mwq-assembly1_A  TM=8.883E-01  e=3.782E-09  Haemophilus influenzae
  5b0f-assembly1_B  TM=4.852E-01  e=1.180E-03  Cannabis sativa
  5b08-assembly1_A  TM=4.883E-01  e=2.123E-03  Cannabis sativa
  3bb5-assembly2_C  TM=5.362E-01  e=8.912E-03  Jannaschia sp. CCS1

Solvent-accessible surface area: 5747 Å² total; per-residue (Å²): 102,27,0,42,1,69,1,77,19,111,122,90,6,65,112,42,2,63,102,36,68,83,49,12,74,68,48,17,96,106,54,118,98,56,35,84,78,48,36,58,35,82,35,102,73,137,32,111,95,86,158,25,12,38,0,9,59,12,14,2,69,2,144,36,136,107,57,2,115,57,12,12,78,80,0,22,0,40,149,38,36,0,33,69,41,72,88,32,93,162,85,162,105,120